Protein AF-A0A133UEW0-F1 (afdb_monomer)

Foldseek 3Di:
DPCQLVVQQQQDDDPQWGKHKDPWDQDPDNQKTWIFIWTAHPVRFIFPGGQKTWMWGCADPPPGATEIEIDGDQKTHTPVDIDGCPPDCNVVVVVVSNVVSGPPVYYYHD

Sequence (110 aa):
MNNGFLSKIDGQKIGGFSLVVEDRREGRFSEETNFELYLEDNEGEKSRKPVVWGKYFSGRGKYYSPWIELNFAEKIKFKSNSASFFGGNIGEELFETFFRNLPSGGRLKQ

p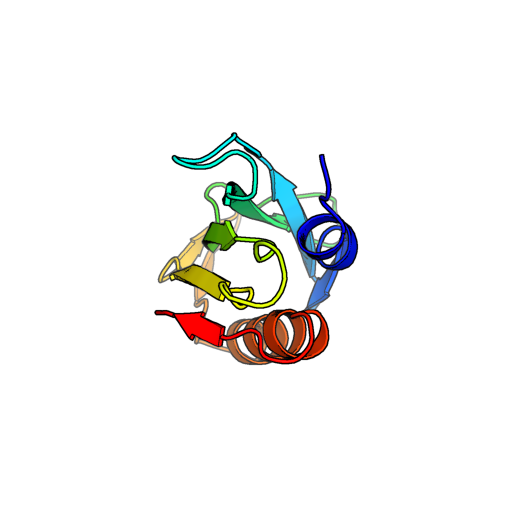LDDT: mean 88.91, std 9.37, range [44.28, 97.75]

Organism: NCBI:txid1698265

Mean predicted aligned error: 4.48 Å

Solvent-accessible surface area (backbone atoms only — not comparable to full-atom values): 6158 Å² total; per-residue (Å²): 132,89,52,67,58,63,65,63,49,38,68,40,74,44,84,78,23,32,32,43,69,41,78,75,36,80,44,99,43,97,52,24,35,30,36,31,31,29,45,23,41,89,85,68,54,52,37,78,53,57,45,30,42,36,39,39,34,69,39,53,83,96,82,36,67,26,36,35,38,54,45,73,40,76,58,41,40,45,92,92,52,74,46,56,35,77,74,55,63,43,46,58,48,48,51,50,52,51,63,73,56,48,59,88,80,40,44,86,42,118

InterPro domains:
  IPR008304 Uncharacterised conserved protein UCP017998 [PF06557] (17-108)
  IPR016181 Acyl-CoA N-acyltransferase [SSF55729] (10-105)

Structure (mmCIF, N/CA/C/O backbone):
data_AF-A0A133UEW0-F1
#
_entry.id   AF-A0A133UEW0-F1
#
loop_
_atom_site.group_PDB
_atom_site.id
_atom_site.type_symbol
_atom_site.label_atom_id
_atom_site.label_alt_id
_atom_site.label_comp_id
_atom_site.label_asym_id
_atom_site.label_entity_id
_atom_site.label_seq_id
_atom_site.pdbx_PDB_ins_code
_atom_site.Cartn_x
_atom_site.Cartn_y
_atom_site.Cartn_z
_atom_site.occupancy
_atom_site.B_iso_or_equiv
_atom_site.auth_seq_id
_atom_site.auth_comp_id
_atom_site.auth_asym_id
_atom_site.auth_atom_id
_atom_site.pdbx_PDB_model_num
ATOM 1 N N . MET A 1 1 ? -4.726 -3.683 -17.696 1.00 44.28 1 MET A N 1
ATOM 2 C CA . MET A 1 1 ? -4.089 -2.945 -16.583 1.00 44.28 1 MET A CA 1
ATOM 3 C C . MET A 1 1 ? -3.299 -3.949 -15.765 1.00 44.28 1 MET A C 1
ATOM 5 O O . MET A 1 1 ? -3.880 -4.937 -15.328 1.00 44.28 1 MET A O 1
ATOM 9 N N . ASN A 1 2 ? -1.980 -3.789 -15.662 1.00 48.03 2 ASN A N 1
ATOM 10 C CA . ASN A 1 2 ? -1.125 -4.770 -14.994 1.00 48.03 2 ASN A CA 1
ATOM 11 C C . ASN A 1 2 ? -1.116 -4.500 -13.478 1.00 48.03 2 ASN A C 1
ATOM 13 O O . ASN A 1 2 ? -0.204 -3.883 -12.941 1.00 48.03 2 ASN A O 1
ATOM 17 N N . ASN A 1 3 ? -2.183 -4.937 -12.804 1.00 60.66 3 ASN A N 1
ATOM 18 C CA . ASN A 1 3 ? -2.454 -4.683 -11.382 1.00 60.66 3 ASN A CA 1
ATOM 19 C C . ASN A 1 3 ? -1.818 -5.724 -10.441 1.00 60.66 3 ASN A C 1
ATOM 21 O O . ASN A 1 3 ? -2.209 -5.826 -9.280 1.00 60.66 3 ASN A O 1
ATOM 25 N N . GLY A 1 4 ? -0.860 -6.522 -10.928 1.00 81.69 4 GLY A N 1
ATOM 26 C CA . GLY A 1 4 ? -0.388 -7.721 -10.231 1.00 81.69 4 GLY A CA 1
ATOM 27 C C . GLY A 1 4 ? 0.152 -7.470 -8.821 1.00 81.69 4 GLY A C 1
ATOM 28 O O . GLY A 1 4 ? -0.032 -8.311 -7.953 1.00 81.69 4 GLY A O 1
ATOM 29 N N . PHE A 1 5 ? 0.782 -6.322 -8.567 1.00 89.56 5 PHE A N 1
ATOM 30 C CA . PHE A 1 5 ? 1.275 -5.968 -7.235 1.00 89.56 5 PHE A CA 1
ATOM 31 C C . PHE A 1 5 ? 0.141 -5.655 -6.249 1.00 89.56 5 PHE A C 1
ATOM 33 O O . PHE A 1 5 ? 0.045 -6.287 -5.202 1.00 89.56 5 PHE A O 1
ATOM 40 N N . LEU A 1 6 ? -0.751 -4.725 -6.605 1.00 92.00 6 LEU A N 1
ATOM 41 C CA . LEU A 1 6 ? -1.859 -4.316 -5.737 1.00 92.00 6 LEU A CA 1
ATOM 42 C C . LEU A 1 6 ? -2.825 -5.476 -5.479 1.00 92.00 6 LEU A C 1
ATOM 44 O O . LEU A 1 6 ? -3.244 -5.678 -4.348 1.00 92.00 6 LEU A O 1
ATOM 48 N N . SER A 1 7 ? -3.106 -6.295 -6.494 1.00 91.50 7 SER A N 1
ATOM 49 C CA . SER A 1 7 ? -3.926 -7.500 -6.339 1.00 91.50 7 SER A CA 1
ATOM 50 C C . SER A 1 7 ? -3.279 -8.588 -5.478 1.00 91.50 7 SER A C 1
ATOM 52 O O . SER A 1 7 ? -3.998 -9.442 -4.980 1.00 91.50 7 SER A O 1
ATOM 54 N N . LYS A 1 8 ? -1.950 -8.595 -5.308 1.00 92.94 8 LYS A N 1
ATOM 55 C CA . LYS A 1 8 ? -1.286 -9.516 -4.371 1.00 92.94 8 LYS A CA 1
ATOM 56 C C . LYS A 1 8 ? -1.400 -9.052 -2.927 1.00 92.94 8 LYS A C 1
ATOM 58 O O . LYS A 1 8 ? -1.375 -9.901 -2.048 1.00 92.94 8 LYS A O 1
ATOM 63 N N . ILE A 1 9 ? -1.450 -7.742 -2.698 1.00 94.25 9 ILE A N 1
ATOM 64 C CA . ILE A 1 9 ? -1.528 -7.133 -1.363 1.00 94.25 9 ILE A CA 1
ATOM 65 C C . ILE A 1 9 ? -2.959 -7.167 -0.835 1.00 94.25 9 ILE A C 1
ATOM 67 O O . ILE A 1 9 ? -3.171 -7.400 0.351 1.00 94.25 9 ILE A O 1
ATOM 71 N N . ASP A 1 10 ? -3.924 -6.949 -1.721 1.00 95.44 10 ASP A N 1
ATOM 72 C CA . ASP A 1 10 ? -5.346 -6.985 -1.403 1.00 95.44 10 ASP A CA 1
ATOM 73 C C . ASP A 1 10 ? -5.745 -8.340 -0.794 1.00 95.44 10 ASP A C 1
ATOM 75 O O . ASP A 1 10 ? -5.451 -9.400 -1.349 1.00 95.44 10 ASP A O 1
ATOM 79 N N . GLY A 1 11 ? -6.372 -8.305 0.378 1.00 95.12 11 GLY A N 1
ATOM 80 C CA . GLY A 1 11 ? -6.763 -9.471 1.167 1.00 95.12 11 GLY A CA 1
ATOM 81 C C . GLY A 1 11 ? -5.654 -10.119 2.007 1.00 95.12 11 GLY A C 1
ATOM 82 O O . GLY A 1 11 ? -5.943 -11.082 2.723 1.00 95.12 11 GLY A O 1
ATOM 83 N N . GLN A 1 12 ? -4.400 -9.644 1.968 1.00 95.44 12 GLN A N 1
ATOM 84 C CA . GLN A 1 12 ? -3.365 -10.173 2.871 1.00 95.44 12 GLN A CA 1
ATOM 85 C C . GLN A 1 12 ? -3.667 -9.816 4.324 1.00 95.44 12 GLN A C 1
ATOM 87 O O . GLN A 1 12 ? -4.242 -8.770 4.610 1.00 95.44 12 GLN A O 1
ATOM 92 N N . LYS A 1 13 ? -3.265 -10.689 5.250 1.00 93.25 13 LYS A N 1
ATOM 93 C CA . LYS A 1 13 ? -3.483 -10.481 6.682 1.00 93.25 13 LYS A CA 1
ATOM 94 C C . LYS A 1 13 ? -2.240 -9.912 7.352 1.00 93.25 13 LYS A C 1
ATOM 96 O O . LYS A 1 13 ? -1.165 -10.475 7.168 1.00 93.25 13 LYS A O 1
ATOM 101 N N . ILE A 1 14 ? -2.415 -8.867 8.159 1.00 90.69 14 ILE A N 1
ATOM 102 C CA . ILE A 1 14 ? -1.379 -8.291 9.025 1.00 90.69 14 ILE A CA 1
ATOM 103 C C . ILE A 1 14 ? -1.964 -7.920 10.388 1.00 90.69 14 ILE A C 1
ATOM 105 O O . 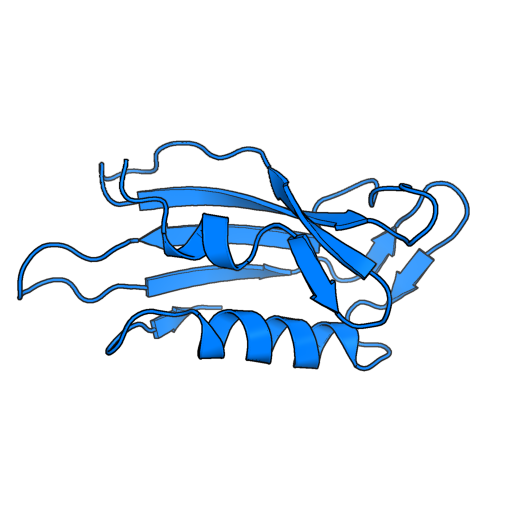ILE A 1 14 ? -3.051 -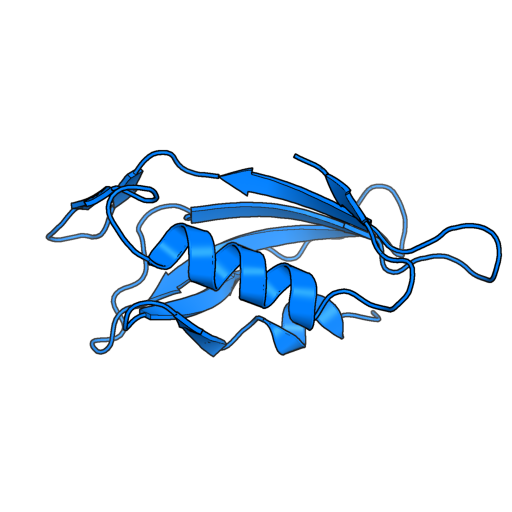7.352 10.462 1.00 90.69 14 ILE A O 1
ATOM 109 N N . GLY A 1 15 ? -1.283 -8.248 11.484 1.00 84.69 15 GLY A N 1
ATOM 110 C CA . GLY A 1 15 ? -1.675 -7.844 12.839 1.00 84.69 15 GLY A CA 1
ATOM 111 C C . GLY A 1 15 ? -3.124 -8.179 13.230 1.00 84.69 15 GLY A C 1
ATOM 112 O O . GLY A 1 15 ? -3.718 -7.463 14.030 1.00 84.69 15 GLY A O 1
ATOM 113 N N . GLY A 1 16 ? -3.716 -9.226 12.642 1.00 87.88 16 GLY A N 1
ATOM 114 C CA . GLY A 1 16 ? -5.121 -9.605 12.851 1.00 87.88 16 GLY A CA 1
ATOM 115 C C . GLY A 1 16 ? -6.150 -8.877 11.974 1.00 87.88 16 GLY A C 1
ATOM 116 O O . GLY A 1 16 ? -7.340 -9.148 12.118 1.00 87.88 16 GLY A O 1
ATOM 117 N N . PHE A 1 17 ? -5.706 -8.012 11.063 1.00 92.12 17 PHE A N 1
ATOM 118 C CA . PHE A 1 17 ? -6.516 -7.299 10.073 1.00 92.12 17 PHE A CA 1
ATOM 119 C C . PHE A 1 17 ? -6.277 -7.850 8.667 1.00 92.12 17 PHE A C 1
ATOM 121 O O . PHE A 1 17 ? -5.211 -8.395 8.381 1.00 92.12 17 PHE A O 1
ATOM 128 N N . SER A 1 18 ? -7.240 -7.660 7.775 1.00 94.94 18 SER A N 1
ATOM 129 C CA . SER A 1 18 ? -7.096 -7.846 6.334 1.00 94.94 18 SER A CA 1
ATOM 130 C C . SER A 1 18 ? -6.787 -6.507 5.662 1.00 94.94 18 SER A C 1
ATOM 132 O O . SER A 1 18 ? -7.330 -5.464 6.026 1.00 94.94 18 SER A O 1
ATOM 134 N N . LEU A 1 19 ? -5.903 -6.534 4.673 1.00 96.06 19 LEU A N 1
ATOM 135 C CA . LEU A 1 19 ? -5.585 -5.402 3.815 1.00 96.06 19 LEU A CA 1
ATOM 136 C C . LEU A 1 19 ? -6.659 -5.241 2.743 1.00 96.06 19 LEU A C 1
ATOM 138 O O . LEU A 1 19 ? -6.974 -6.208 2.058 1.00 96.06 19 LEU A O 1
ATOM 142 N N . VAL A 1 20 ? -7.176 -4.028 2.560 1.00 97.25 20 VAL A N 1
ATOM 143 C CA . VAL A 1 20 ? -8.193 -3.740 1.537 1.00 97.25 20 VAL A CA 1
ATOM 144 C C . VAL A 1 20 ? -7.712 -2.600 0.647 1.00 97.25 20 VAL A C 1
ATOM 146 O O . VAL A 1 20 ? -7.515 -1.479 1.120 1.00 97.25 20 VAL A O 1
ATOM 149 N N . VAL A 1 21 ? -7.485 -2.886 -0.637 1.00 96.75 21 VAL A N 1
ATOM 150 C CA . VAL A 1 21 ? -6.987 -1.905 -1.615 1.00 96.75 21 VAL A CA 1
ATOM 151 C C . VAL A 1 21 ? -8.145 -1.284 -2.392 1.00 96.75 21 VAL A C 1
ATOM 153 O O . VAL A 1 21 ? -8.745 -1.931 -3.254 1.00 96.75 21 VAL A O 1
ATOM 156 N N . GLU A 1 22 ? -8.369 0.011 -2.195 1.00 96.31 22 GLU A N 1
ATOM 157 C CA . GLU A 1 22 ? -9.439 0.784 -2.831 1.00 96.31 22 GLU A CA 1
ATOM 158 C C . GLU A 1 22 ? -8.906 2.000 -3.608 1.00 96.31 22 GLU A C 1
ATOM 160 O O . GLU A 1 22 ? -7.697 2.213 -3.740 1.00 96.31 22 GLU A O 1
ATOM 165 N N . ASP A 1 23 ? -9.835 2.751 -4.211 1.00 93.38 23 ASP A N 1
ATOM 166 C CA . ASP A 1 23 ? -9.594 4.009 -4.932 1.00 93.38 23 ASP A CA 1
ATOM 167 C C . ASP A 1 23 ? -8.467 3.948 -5.970 1.00 93.38 23 ASP A C 1
ATOM 169 O O . ASP A 1 23 ? -7.717 4.908 -6.191 1.00 93.38 23 ASP A O 1
ATOM 173 N N . ARG A 1 24 ? -8.383 2.798 -6.651 1.00 94.75 24 ARG A N 1
ATOM 174 C CA . ARG A 1 24 ? -7.424 2.542 -7.726 1.00 94.75 24 ARG A CA 1
ATOM 175 C C . ARG A 1 24 ? -7.709 3.481 -8.891 1.00 94.75 24 ARG A C 1
ATOM 177 O O . ARG A 1 24 ? -8.727 3.354 -9.570 1.00 94.75 24 ARG A O 1
ATOM 184 N N . ARG A 1 25 ? -6.797 4.415 -9.137 1.00 95.06 25 ARG A N 1
ATOM 185 C CA . ARG A 1 25 ? -6.915 5.418 -10.200 1.00 95.06 25 ARG A CA 1
ATOM 186 C C . ARG A 1 25 ? -5.644 5.447 -11.023 1.00 95.06 25 ARG A C 1
ATOM 188 O O . ARG A 1 25 ? -4.549 5.381 -10.468 1.00 95.06 25 ARG A O 1
ATOM 195 N N . GLU A 1 26 ? -5.785 5.581 -12.334 1.00 94.75 26 GLU A N 1
ATOM 196 C CA . GLU A 1 26 ? -4.636 5.780 -13.215 1.00 94.75 26 GLU A CA 1
ATOM 197 C C . GLU A 1 26 ? -3.837 7.016 -12.774 1.00 94.75 26 GLU A C 1
ATOM 199 O O . GLU A 1 26 ? -4.397 8.017 -12.312 1.00 94.75 26 GLU A O 1
ATOM 204 N N . GLY A 1 27 ? -2.514 6.896 -12.818 1.00 93.88 27 GLY A N 1
ATOM 205 C CA . GLY A 1 27 ? -1.592 7.967 -12.481 1.00 93.88 27 GLY A CA 1
ATOM 206 C C . GLY A 1 27 ? -1.250 8.848 -13.670 1.00 93.88 27 GLY A C 1
ATOM 207 O O . GLY A 1 27 ? -1.980 8.949 -14.651 1.00 93.88 27 GL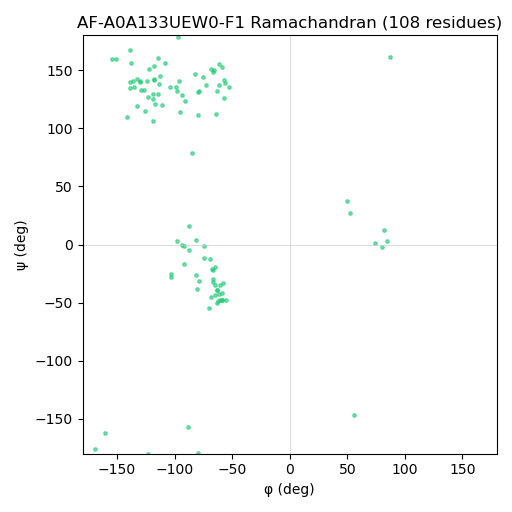Y A O 1
ATOM 208 N N . ARG A 1 28 ? -0.095 9.509 -13.580 1.00 92.75 28 ARG A N 1
ATOM 209 C CA . ARG A 1 2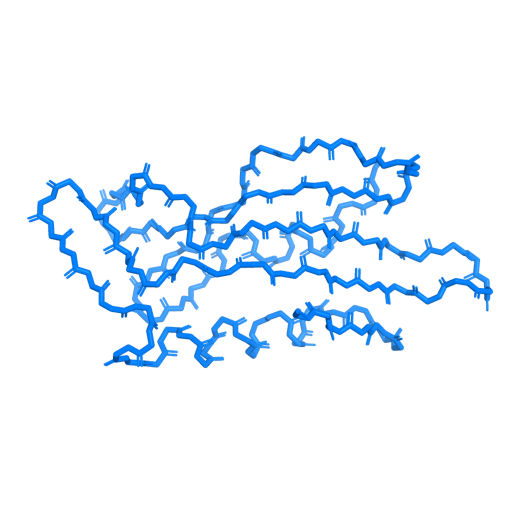8 ? 0.417 10.347 -14.673 1.00 92.75 28 ARG A CA 1
ATOM 210 C C . ARG A 1 28 ? 0.793 9.528 -15.913 1.00 92.75 28 ARG A C 1
ATOM 212 O O . ARG A 1 28 ? 0.778 10.049 -17.027 1.00 92.75 28 ARG A O 1
ATOM 219 N N . PHE A 1 29 ? 1.194 8.280 -15.703 1.00 92.81 29 PHE A N 1
ATOM 220 C CA . PHE A 1 29 ? 1.581 7.333 -16.741 1.00 92.81 29 PHE A CA 1
ATOM 221 C C . PHE A 1 29 ? 0.632 6.135 -16.712 1.00 92.81 29 PHE A C 1
ATOM 223 O O . PHE A 1 29 ? 0.122 5.791 -15.650 1.00 92.81 29 PHE A O 1
ATOM 230 N N . SER A 1 30 ? 0.462 5.455 -17.845 1.00 92.12 30 SER A N 1
ATOM 231 C CA . SER A 1 30 ? -0.414 4.279 -17.949 1.00 92.12 30 SER A CA 1
ATOM 232 C C . SER A 1 30 ? 0.048 3.083 -17.106 1.00 92.12 30 SER A C 1
ATOM 234 O O . SER A 1 30 ? -0.735 2.181 -16.813 1.00 92.12 30 SER A O 1
ATOM 236 N N . GLU A 1 31 ? 1.323 3.056 -16.712 1.00 93.88 31 GLU A N 1
ATOM 237 C CA . GLU A 1 31 ? 1.899 2.075 -15.787 1.00 93.88 31 GLU A CA 1
ATOM 238 C C . GLU A 1 31 ? 1.868 2.532 -14.321 1.00 93.88 31 GLU A 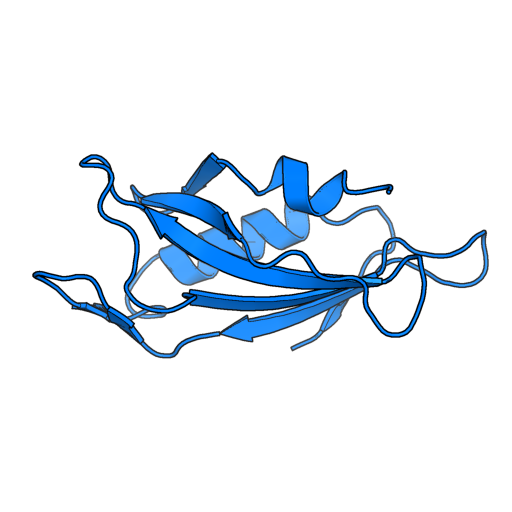C 1
ATOM 240 O O . GLU A 1 31 ? 2.330 1.801 -13.445 1.00 93.88 31 GLU A O 1
ATOM 245 N N . GLU A 1 32 ? 1.370 3.739 -14.045 1.00 95.06 32 GLU A N 1
ATOM 246 C CA . GLU A 1 32 ? 1.225 4.291 -12.702 1.00 95.06 32 GLU A CA 1
ATOM 247 C C . GLU A 1 32 ? -0.214 4.116 -12.207 1.00 95.06 32 GLU A C 1
ATOM 249 O O . GLU A 1 32 ? -1.184 4.371 -12.919 1.00 95.06 32 GLU A O 1
ATOM 254 N N . THR A 1 33 ? -0.371 3.688 -10.961 1.00 96.00 33 THR A N 1
ATOM 255 C CA . THR A 1 33 ? -1.665 3.538 -10.296 1.00 96.00 33 THR A CA 1
ATOM 256 C C . THR A 1 33 ? -1.591 4.164 -8.913 1.00 96.00 33 THR A C 1
ATOM 258 O O . THR A 1 33 ? -0.795 3.742 -8.073 1.00 96.00 33 THR A O 1
ATOM 261 N N . ASN A 1 34 ? -2.425 5.172 -8.677 1.00 96.75 34 ASN A N 1
ATOM 262 C CA . ASN A 1 34 ? -2.712 5.679 -7.342 1.00 96.75 34 ASN A CA 1
ATOM 263 C C . ASN A 1 34 ? -3.639 4.693 -6.633 1.00 96.75 34 ASN A C 1
ATOM 265 O O . ASN A 1 34 ? -4.524 4.121 -7.272 1.00 96.75 34 ASN A O 1
ATOM 269 N N . PHE A 1 35 ? -3.460 4.516 -5.331 1.00 96.69 35 PHE A N 1
ATOM 270 C CA . PHE A 1 35 ? -4.303 3.634 -4.536 1.00 96.69 35 PHE A CA 1
ATOM 271 C C . PHE A 1 35 ? -4.403 4.111 -3.090 1.00 96.69 35 PHE A C 1
ATOM 273 O O . PHE A 1 35 ? -3.536 4.831 -2.581 1.00 96.69 35 PHE A O 1
ATOM 280 N N . GLU A 1 36 ? -5.451 3.640 -2.432 1.00 97.75 36 GLU A N 1
ATOM 281 C CA . GLU A 1 36 ? -5.657 3.757 -1.000 1.00 97.75 36 GLU A CA 1
ATOM 282 C C . GLU A 1 36 ? -5.713 2.357 -0.389 1.00 97.75 36 GLU A C 1
ATOM 284 O O . GLU A 1 36 ? -6.213 1.411 -0.997 1.00 97.75 36 GLU A O 1
ATOM 289 N N . LEU A 1 37 ? -5.150 2.207 0.803 1.00 96.94 37 LEU A N 1
ATOM 290 C CA . LEU A 1 37 ? -5.102 0.953 1.536 1.00 96.94 37 LEU A CA 1
ATOM 291 C C . LEU A 1 37 ? -5.754 1.151 2.896 1.00 96.94 37 LEU A C 1
ATOM 293 O O . LEU A 1 37 ? -5.367 2.032 3.668 1.00 96.94 37 LEU A O 1
ATOM 297 N N . TYR A 1 38 ? -6.709 0.289 3.195 1.00 96.56 38 TYR A N 1
ATOM 298 C CA . TYR A 1 38 ? -7.462 0.261 4.434 1.00 96.56 38 TYR A CA 1
ATOM 299 C C . TYR A 1 38 ? -7.148 -1.018 5.212 1.00 96.56 38 TYR A C 1
ATOM 301 O O . TYR A 1 38 ? -6.661 -2.001 4.649 1.00 96.56 38 TYR A O 1
ATOM 309 N N . LEU A 1 39 ? -7.436 -0.989 6.512 1.00 94.88 39 LEU A N 1
ATOM 310 C CA . LEU A 1 39 ? -7.465 -2.187 7.347 1.00 94.88 39 LEU A CA 1
ATOM 311 C C . LEU A 1 39 ? -8.910 -2.572 7.606 1.00 94.88 39 LEU A C 1
ATOM 313 O O . LEU A 1 39 ? -9.714 -1.707 7.943 1.00 94.88 39 LEU A O 1
ATOM 317 N N . GLU A 1 40 ? -9.208 -3.854 7.493 1.00 94.50 40 GLU A N 1
ATOM 318 C CA . GLU A 1 40 ? -10.490 -4.447 7.850 1.00 94.50 40 GLU A CA 1
ATOM 319 C C . GLU A 1 40 ? -10.270 -5.476 8.956 1.00 94.50 40 GLU A C 1
ATOM 321 O O . GLU A 1 40 ? -9.364 -6.303 8.862 1.00 94.50 40 GLU A O 1
ATOM 326 N N . ASP A 1 41 ? -11.032 -5.401 10.040 1.00 90.81 41 ASP A N 1
ATOM 327 C CA . ASP A 1 41 ? -10.922 -6.377 11.124 1.00 90.81 41 ASP A CA 1
ATOM 328 C C . ASP A 1 41 ? -11.666 -7.692 10.817 1.00 90.81 41 ASP A C 1
ATOM 330 O O . ASP A 1 41 ? -12.246 -7.886 9.749 1.00 90.81 41 ASP A O 1
ATOM 334 N N . ASN A 1 42 ? -11.637 -8.637 11.759 1.00 87.88 42 ASN A N 1
ATOM 335 C CA . ASN A 1 42 ? -12.292 -9.938 11.585 1.00 87.88 42 ASN A CA 1
ATOM 336 C C . ASN A 1 42 ? -13.830 -9.865 11.583 1.00 87.88 42 ASN A C 1
ATOM 338 O O . ASN A 1 42 ? -14.475 -10.851 11.228 1.00 87.88 42 ASN A O 1
ATOM 342 N N . GLU A 1 43 ? -14.412 -8.735 11.986 1.00 90.19 43 GLU A N 1
ATOM 343 C CA . GLU A 1 43 ? -15.855 -8.482 11.960 1.00 90.19 43 GLU A CA 1
ATOM 344 C C . GLU A 1 43 ? -16.284 -7.762 10.667 1.00 90.19 43 GLU A C 1
ATOM 346 O O . GLU A 1 43 ? -17.473 -7.516 10.458 1.00 90.19 43 GLU A O 1
ATOM 351 N N . GLY A 1 44 ? -15.333 -7.462 9.771 1.00 90.75 44 GLY A N 1
ATOM 352 C CA . GLY A 1 44 ? -15.571 -6.718 8.535 1.00 90.75 44 GLY A CA 1
ATOM 353 C C . GLY A 1 44 ? -15.613 -5.201 8.744 1.00 90.75 44 GLY A C 1
ATOM 354 O O . GLY A 1 44 ? -16.059 -4.463 7.863 1.00 90.75 44 GLY A O 1
ATOM 355 N N . GLU A 1 45 ? -15.187 -4.700 9.908 1.00 93.44 45 GLU A N 1
ATOM 356 C CA . GLU A 1 45 ? -15.116 -3.268 10.157 1.00 93.44 45 GLU A CA 1
ATOM 357 C C . GLU A 1 45 ? -13.856 -2.680 9.511 1.00 93.44 45 GLU A C 1
ATOM 359 O O . GLU A 1 45 ? -12.723 -2.910 9.939 1.00 93.44 45 GLU A O 1
ATOM 364 N N . LYS A 1 46 ? -14.062 -1.865 8.474 1.00 94.62 46 LYS A N 1
ATOM 365 C CA . LYS A 1 46 ? -12.991 -1.145 7.783 1.00 94.62 46 LYS A CA 1
ATOM 366 C C . LYS A 1 46 ? -12.595 0.141 8.513 1.00 94.62 46 LYS A C 1
ATOM 368 O O . LYS A 1 46 ? -13.433 0.859 9.069 1.00 94.62 46 LYS A O 1
ATOM 373 N N . SER A 1 47 ? -11.314 0.495 8.446 1.00 94.75 47 SER A N 1
ATOM 374 C CA . SER A 1 47 ? -10.808 1.774 8.933 1.00 94.75 47 SER A CA 1
ATOM 375 C C . SER A 1 47 ? -11.533 2.946 8.256 1.00 94.75 47 SER A C 1
ATOM 377 O O . SER A 1 47 ? -11.830 2.937 7.065 1.00 94.75 47 SER A O 1
ATOM 379 N N . ARG A 1 48 ? -11.815 4.011 9.015 1.00 93.75 48 ARG A N 1
ATOM 380 C CA . ARG A 1 48 ? -12.554 5.195 8.525 1.00 93.75 48 ARG A CA 1
ATOM 381 C C . ARG A 1 48 ? -11.792 6.016 7.485 1.00 93.75 48 ARG A C 1
ATOM 383 O O . ARG A 1 48 ? -12.378 6.859 6.816 1.00 93.75 48 ARG A O 1
ATOM 390 N N . LYS A 1 49 ? -10.474 5.861 7.460 1.00 94.31 49 LYS A N 1
ATOM 391 C CA . LYS A 1 49 ? -9.534 6.535 6.567 1.00 94.31 49 LYS A CA 1
ATOM 392 C C . LYS A 1 49 ? -8.512 5.507 6.090 1.00 94.31 49 LYS A C 1
ATOM 394 O O . LYS A 1 49 ? -8.297 4.524 6.816 1.00 94.31 49 LYS A O 1
ATOM 399 N N . PRO A 1 50 ? -7.867 5.741 4.939 1.00 95.50 50 PRO A N 1
ATOM 400 C CA . PRO A 1 50 ? -6.784 4.884 4.504 1.00 95.50 50 PRO A CA 1
ATOM 401 C C . PRO A 1 50 ? -5.650 4.934 5.524 1.00 95.50 50 PRO A C 1
ATOM 403 O O . PRO A 1 50 ? -5.307 5.997 6.051 1.00 95.50 50 PRO A O 1
ATOM 406 N N . VAL A 1 51 ? -5.086 3.768 5.817 1.00 94.50 51 VAL A N 1
ATOM 407 C CA . VAL A 1 51 ? -3.883 3.649 6.645 1.00 94.50 51 VAL A CA 1
ATOM 408 C C . VAL A 1 51 ? -2.627 3.917 5.829 1.00 94.50 51 VAL A C 1
ATOM 410 O O . VAL A 1 51 ? -1.631 4.381 6.378 1.00 94.50 51 VAL A O 1
ATOM 413 N N . VAL A 1 52 ? -2.701 3.678 4.517 1.00 94.81 52 VAL A N 1
ATOM 414 C CA . VAL A 1 52 ? -1.670 4.024 3.544 1.00 94.81 52 VAL A CA 1
ATOM 415 C C . VAL A 1 52 ? -2.325 4.570 2.284 1.00 94.81 52 VAL A C 1
ATOM 417 O O . VAL A 1 52 ? -3.339 4.049 1.832 1.00 94.81 52 VAL A O 1
ATOM 420 N N . TRP A 1 53 ? -1.735 5.600 1.691 1.00 95.88 53 TRP A N 1
ATOM 421 C CA . TRP A 1 53 ? -2.085 6.053 0.345 1.00 95.88 53 TRP A CA 1
ATOM 422 C C . TRP A 1 53 ? -0.812 6.272 -0.454 1.00 95.88 53 TRP A C 1
ATOM 424 O O . TRP A 1 53 ? 0.213 6.719 0.070 1.00 95.88 53 TRP A O 1
ATOM 434 N N . GLY A 1 54 ? -0.855 5.924 -1.731 1.00 95.50 54 GLY A N 1
ATOM 435 C CA . GLY A 1 54 ? 0.376 5.842 -2.490 1.00 95.50 54 GLY A CA 1
ATOM 436 C C . GLY A 1 54 ? 0.194 5.695 -3.980 1.00 95.50 54 GLY A C 1
ATOM 437 O O . GLY A 1 54 ? -0.911 5.727 -4.524 1.00 95.50 54 GLY A O 1
ATOM 438 N N . LYS A 1 55 ? 1.340 5.540 -4.635 1.00 95.69 55 LYS A N 1
ATOM 439 C CA . LYS A 1 55 ? 1.456 5.343 -6.074 1.00 95.69 55 LYS A CA 1
ATOM 440 C C . LYS A 1 55 ? 2.334 4.145 -6.336 1.00 95.69 55 LYS A C 1
ATOM 442 O O . LYS A 1 55 ? 3.419 4.038 -5.773 1.00 95.69 55 LYS A O 1
ATOM 447 N N . TYR A 1 56 ? 1.884 3.268 -7.214 1.00 95.38 56 TYR A N 1
ATOM 448 C CA . TYR A 1 56 ? 2.674 2.161 -7.716 1.00 95.38 56 TYR A CA 1
ATOM 449 C C . TYR A 1 56 ? 2.925 2.354 -9.205 1.00 95.38 56 TYR A C 1
ATOM 451 O O . TYR A 1 56 ? 1.988 2.560 -9.969 1.00 95.38 56 TYR A O 1
ATOM 459 N N . PHE A 1 57 ? 4.183 2.255 -9.615 1.00 94.88 57 PHE A N 1
ATOM 460 C CA . PHE A 1 57 ? 4.586 2.232 -11.010 1.00 94.88 57 PHE A CA 1
ATOM 461 C C . PHE A 1 57 ? 5.116 0.846 -11.356 1.00 94.88 57 PHE A C 1
ATOM 463 O O . PHE A 1 57 ? 6.110 0.391 -10.780 1.00 94.88 57 PHE A O 1
ATOM 470 N N . SER A 1 58 ? 4.486 0.173 -12.320 1.00 92.94 58 SER A N 1
ATOM 471 C CA . SER A 1 58 ? 4.814 -1.219 -12.656 1.00 92.94 58 SER A CA 1
ATOM 472 C C . SER A 1 58 ? 6.121 -1.402 -13.429 1.00 92.94 58 SER A C 1
ATOM 474 O O . SER A 1 58 ? 6.497 -2.532 -13.733 1.00 92.94 58 SER A O 1
ATOM 476 N N . GLY A 1 59 ? 6.822 -0.314 -13.748 1.00 93.06 59 GLY A N 1
ATOM 477 C CA . GLY A 1 59 ? 7.977 -0.340 -14.637 1.00 93.06 59 GLY A CA 1
ATOM 478 C C . GLY A 1 59 ? 7.576 -0.209 -16.107 1.00 93.06 59 GLY A C 1
ATOM 479 O O . GLY A 1 59 ? 6.427 -0.446 -16.480 1.00 93.06 59 GLY A O 1
ATOM 480 N N . ARG A 1 60 ? 8.543 0.159 -16.952 1.00 91.81 60 ARG A N 1
ATOM 481 C CA . ARG A 1 60 ? 8.366 0.265 -18.409 1.00 91.81 60 ARG A CA 1
ATOM 482 C C . ARG A 1 60 ? 9.618 -0.226 -19.133 1.00 91.81 60 ARG A C 1
ATOM 484 O O . ARG A 1 60 ? 10.663 0.433 -19.138 1.00 91.81 60 ARG A O 1
ATOM 491 N N . GLY A 1 61 ? 9.487 -1.380 -19.787 1.00 87.62 61 GLY A N 1
ATOM 492 C CA . GLY A 1 61 ? 10.578 -2.025 -20.517 1.00 87.62 61 GLY A CA 1
ATOM 493 C C . GLY A 1 61 ? 11.811 -2.264 -19.639 1.00 87.62 61 GLY A C 1
ATOM 494 O O . GLY A 1 61 ? 11.701 -2.489 -18.439 1.00 87.62 61 GLY A O 1
ATOM 495 N N . LYS A 1 62 ? 13.000 -2.186 -20.243 1.00 87.19 62 LYS A N 1
ATOM 496 C CA . LYS A 1 62 ? 14.285 -2.388 -19.548 1.00 87.19 62 LYS A CA 1
ATOM 497 C C . LYS A 1 62 ? 14.871 -1.126 -18.902 1.00 87.19 62 LYS A C 1
ATOM 499 O O . LYS A 1 62 ? 15.925 -1.200 -18.284 1.00 87.19 62 LYS A O 1
ATOM 504 N N . TYR A 1 63 ? 14.238 0.029 -19.108 1.00 88.81 63 TYR A N 1
ATOM 505 C CA . TYR A 1 63 ? 14.809 1.334 -18.755 1.00 88.81 63 TYR A CA 1
ATOM 506 C C . TYR A 1 63 ? 14.220 1.921 -17.476 1.00 88.81 63 TYR A C 1
ATOM 508 O O . TYR A 1 63 ? 14.898 2.676 -16.785 1.00 88.81 63 TYR A O 1
ATOM 516 N N . TYR A 1 64 ? 12.971 1.576 -17.155 1.00 91.19 64 TYR A N 1
ATOM 517 C CA . TYR A 1 64 ? 12.283 2.105 -15.986 1.00 91.19 64 TYR A CA 1
ATOM 518 C C . TYR A 1 64 ? 11.925 0.971 -15.039 1.00 91.19 64 TYR A C 1
ATOM 520 O O . TYR A 1 64 ? 10.999 0.201 -15.300 1.00 91.19 64 TYR A O 1
ATOM 528 N N . SER A 1 65 ? 12.664 0.891 -13.936 1.00 93.19 65 SER A N 1
ATOM 529 C CA . SER A 1 65 ? 12.381 -0.058 -12.865 1.00 93.19 65 SER A CA 1
ATOM 530 C C . SER A 1 65 ? 11.046 0.258 -12.180 1.00 93.19 65 SER A C 1
ATOM 532 O O . SER A 1 65 ? 10.667 1.433 -12.093 1.00 93.19 65 SER A O 1
ATOM 534 N N . PRO A 1 66 ? 10.353 -0.762 -11.651 1.00 93.81 66 PRO A N 1
ATOM 535 C CA . PRO A 1 66 ? 9.182 -0.562 -10.811 1.00 93.81 66 PRO A CA 1
ATOM 536 C C . PRO A 1 66 ? 9.518 0.267 -9.571 1.00 93.81 66 PRO A C 1
ATOM 538 O O . PRO A 1 66 ? 10.643 0.244 -9.066 1.00 93.81 66 PRO A O 1
ATOM 541 N N . TRP A 1 67 ? 8.539 0.980 -9.041 1.00 93.88 67 TRP A N 1
ATOM 542 C CA . TRP A 1 67 ? 8.679 1.642 -7.749 1.00 93.88 67 TRP A CA 1
ATOM 543 C C . TRP A 1 67 ? 7.320 1.826 -7.092 1.00 93.88 67 TRP A C 1
ATOM 545 O O . TRP A 1 67 ? 6.282 1.785 -7.751 1.00 93.88 67 TRP A O 1
ATOM 555 N N . ILE A 1 68 ? 7.340 2.024 -5.783 1.00 94.56 68 ILE A N 1
ATOM 556 C CA . ILE A 1 68 ? 6.177 2.401 -4.997 1.00 94.56 68 ILE A CA 1
ATOM 557 C C . ILE A 1 68 ? 6.519 3.604 -4.129 1.00 94.56 68 ILE A C 1
ATOM 559 O O . ILE A 1 68 ? 7.630 3.693 -3.617 1.00 94.56 68 ILE A O 1
ATOM 563 N N . GLU A 1 69 ? 5.580 4.526 -3.998 1.00 95.00 69 GLU A N 1
ATOM 564 C CA . GLU A 1 69 ? 5.642 5.673 -3.100 1.00 95.00 69 GLU A CA 1
ATOM 565 C C . GLU A 1 69 ? 4.490 5.568 -2.107 1.00 95.00 69 GLU A C 1
ATOM 567 O O . GLU A 1 69 ? 3.342 5.402 -2.529 1.00 95.00 69 GLU A O 1
ATOM 572 N N . LEU A 1 70 ? 4.797 5.614 -0.810 1.00 94.06 70 LEU A N 1
ATOM 573 C CA . LEU A 1 70 ? 3.839 5.362 0.263 1.00 94.06 70 LEU A CA 1
ATOM 574 C C . LEU A 1 70 ? 3.817 6.503 1.271 1.00 94.06 70 LEU A C 1
ATOM 576 O O . LEU A 1 70 ? 4.850 6.899 1.799 1.00 94.06 70 LEU A O 1
ATOM 580 N N . ASN A 1 71 ? 2.612 6.940 1.614 1.00 93.50 71 ASN A N 1
ATOM 581 C CA . ASN A 1 71 ? 2.350 7.797 2.758 1.00 93.50 71 ASN A CA 1
ATOM 582 C C . ASN A 1 71 ? 1.540 7.010 3.783 1.00 93.50 71 ASN A C 1
ATOM 584 O O . ASN A 1 71 ? 0.677 6.216 3.409 1.00 93.50 71 ASN A O 1
ATOM 588 N N . PHE A 1 72 ? 1.792 7.257 5.065 1.00 91.06 72 PHE A N 1
ATOM 589 C CA . PHE A 1 72 ? 1.200 6.500 6.163 1.00 91.06 72 PHE A CA 1
ATOM 590 C C . PHE A 1 72 ? 0.351 7.408 7.045 1.00 91.06 72 PHE A C 1
ATOM 592 O O . PHE A 1 72 ? 0.723 8.547 7.338 1.00 91.06 72 PHE A O 1
ATOM 599 N N . ALA A 1 73 ? -0.776 6.887 7.517 1.00 90.06 73 ALA A N 1
ATOM 600 C CA . ALA A 1 73 ? -1.522 7.523 8.587 1.00 90.06 73 ALA A CA 1
ATOM 601 C C . ALA A 1 73 ? -0.783 7.340 9.921 1.00 90.06 73 ALA A C 1
ATOM 603 O O . ALA A 1 73 ? -0.354 6.242 10.260 1.00 90.06 73 ALA A O 1
ATOM 604 N N . GLU A 1 74 ? -0.715 8.390 10.741 1.00 84.56 74 GLU A N 1
ATOM 605 C CA . GLU A 1 74 ? -0.151 8.279 12.097 1.00 84.56 74 GLU A CA 1
ATOM 606 C C . GLU A 1 74 ? -1.011 7.398 13.019 1.00 84.56 74 GLU A C 1
ATOM 608 O O . GLU A 1 74 ? -0.514 6.735 13.932 1.00 84.56 74 GLU A O 1
ATOM 613 N N . LYS A 1 75 ? -2.333 7.415 12.807 1.00 85.56 75 LYS A N 1
ATOM 614 C CA . LYS A 1 75 ? -3.321 6.727 13.644 1.00 85.56 75 LYS A CA 1
ATOM 615 C C . LYS A 1 75 ? -4.339 6.006 12.783 1.00 85.56 75 LYS A C 1
ATOM 617 O O . LYS A 1 75 ? -4.911 6.589 11.862 1.00 85.56 75 LYS A O 1
ATOM 622 N N . ILE A 1 76 ? -4.640 4.779 13.176 1.00 87.69 76 ILE A N 1
ATOM 623 C CA . ILE A 1 76 ? -5.689 3.961 12.587 1.00 87.69 76 ILE A CA 1
ATOM 624 C C . ILE A 1 76 ? -6.966 4.236 13.380 1.00 87.69 76 ILE A C 1
ATOM 626 O O . ILE A 1 76 ? -6.992 4.101 14.606 1.00 87.69 76 ILE A O 1
ATOM 630 N N . LYS A 1 77 ? -8.026 4.668 12.696 1.00 88.88 77 LYS A N 1
ATOM 631 C CA . LYS A 1 77 ? -9.321 4.956 13.324 1.00 88.88 77 LYS A CA 1
ATOM 632 C C . LYS A 1 77 ? -10.386 4.030 12.767 1.00 88.88 77 LYS A C 1
ATOM 634 O O . LYS A 1 77 ? -10.681 4.090 11.577 1.00 88.88 77 LYS A O 1
ATOM 639 N N . PHE A 1 78 ? -10.993 3.263 13.654 1.00 87.62 78 PHE A N 1
ATOM 640 C CA . PHE A 1 78 ? -12.206 2.496 13.423 1.00 87.62 78 PHE A CA 1
ATOM 641 C C . PHE A 1 78 ? -13.414 3.298 13.941 1.00 87.62 78 PHE A C 1
ATOM 643 O O . PHE A 1 78 ? -13.288 4.438 14.410 1.00 87.62 78 PHE A O 1
ATOM 650 N N . LYS A 1 79 ? -14.620 2.762 13.788 1.00 83.75 79 LYS A N 1
ATOM 651 C CA . LYS A 1 79 ? -15.870 3.347 14.272 1.00 83.75 79 LYS A CA 1
ATOM 652 C C . LYS A 1 79 ? -15.915 3.414 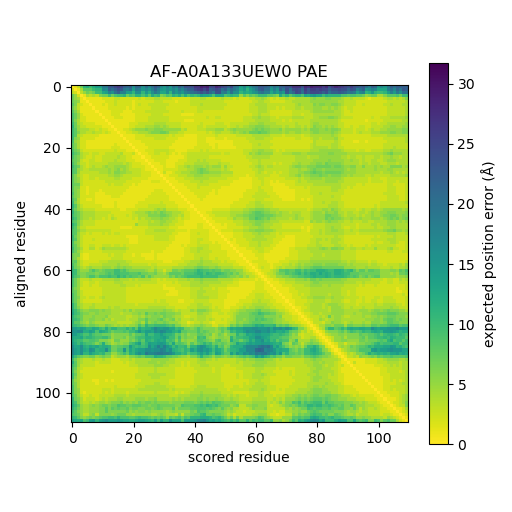15.790 1.00 83.75 79 LYS A C 1
ATOM 654 O O . LYS A 1 79 ? -16.349 4.441 16.315 1.00 83.75 79 LYS A O 1
ATOM 659 N N . SER A 1 80 ? -15.488 2.344 16.446 1.00 78.81 80 SER A N 1
ATOM 660 C CA . SER A 1 80 ? -15.565 2.154 17.896 1.00 78.81 80 SER A CA 1
ATOM 661 C C . SER A 1 80 ? -14.226 2.375 18.608 1.00 78.81 80 SER A C 1
ATOM 663 O O . SER A 1 80 ? -14.226 2.770 19.769 1.00 78.81 80 SER A O 1
ATOM 665 N N . ASN A 1 81 ? -13.098 2.188 17.913 1.00 78.25 81 ASN A N 1
ATOM 666 C CA . ASN A 1 81 ? -11.759 2.185 18.506 1.00 78.25 81 ASN A CA 1
ATOM 667 C C . ASN A 1 81 ? -10.713 2.932 17.661 1.00 78.25 81 ASN A C 1
ATOM 669 O O . ASN A 1 81 ? -10.921 3.261 16.492 1.00 78.25 81 ASN A O 1
ATOM 673 N N . SER A 1 82 ? -9.549 3.199 18.255 1.00 78.31 82 SER A N 1
ATOM 674 C CA . SER A 1 82 ? -8.379 3.720 17.541 1.00 78.31 82 SER A CA 1
ATOM 675 C C . SER A 1 82 ? -7.110 3.007 17.979 1.00 78.31 82 SER A C 1
ATOM 677 O O . SER A 1 82 ? -6.921 2.789 19.173 1.00 78.31 82 SER A O 1
ATOM 679 N N . ALA A 1 83 ? -6.225 2.721 17.029 1.00 72.88 83 ALA A N 1
ATOM 680 C CA . ALA A 1 83 ? -4.918 2.124 17.267 1.00 72.88 83 ALA A CA 1
ATOM 681 C C . ALA A 1 83 ? -3.807 3.032 16.719 1.00 72.88 83 ALA A C 1
ATOM 683 O O . ALA A 1 83 ? -4.008 3.793 15.767 1.00 72.88 83 ALA A O 1
ATOM 684 N N . SER A 1 84 ? -2.623 2.969 17.326 1.00 73.12 84 SER A N 1
ATOM 685 C CA . SER A 1 84 ? -1.434 3.612 16.762 1.00 73.12 84 SER A CA 1
ATOM 686 C C . SER A 1 84 ? -0.882 2.743 15.638 1.00 73.12 84 SER A C 1
ATOM 688 O O . SER A 1 84 ? -0.701 1.545 15.838 1.00 73.12 84 SER A O 1
ATOM 690 N N . PHE A 1 85 ? -0.583 3.344 14.485 1.00 71.56 85 PHE A N 1
ATOM 691 C CA . PHE A 1 85 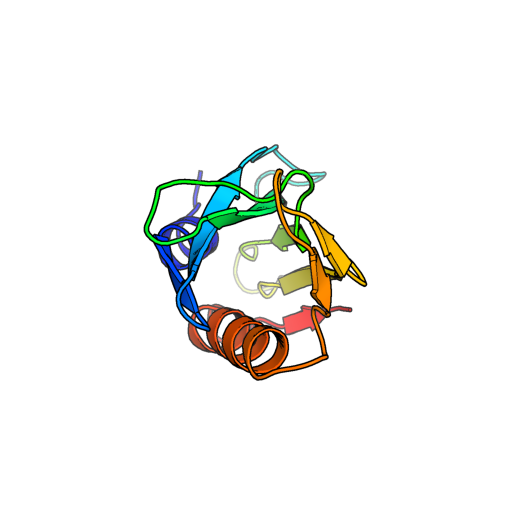? -0.021 2.613 13.347 1.00 71.56 85 PHE A CA 1
ATOM 692 C C . PHE A 1 85 ? 1.365 2.023 13.674 1.00 71.56 85 PHE A C 1
ATOM 694 O O . PHE A 1 85 ? 1.659 0.881 13.334 1.00 71.56 85 PHE A O 1
ATOM 701 N N . PHE A 1 86 ? 2.181 2.778 14.417 1.00 69.25 86 PHE A N 1
ATOM 702 C CA . PHE A 1 86 ? 3.529 2.381 14.850 1.00 69.25 86 PHE A CA 1
ATOM 703 C C . PHE A 1 86 ? 3.581 1.821 16.279 1.00 69.25 86 PHE A C 1
ATOM 705 O O . PHE A 1 86 ? 4.656 1.544 16.796 1.00 69.25 86 PHE A O 1
ATOM 712 N N . GLY A 1 87 ? 2.437 1.688 16.956 1.00 60.16 87 GLY A N 1
ATOM 713 C CA . GLY A 1 87 ? 2.384 1.215 18.345 1.00 60.16 87 GLY A CA 1
ATOM 714 C C . GLY A 1 87 ? 2.458 -0.307 18.510 1.00 60.16 87 GLY A C 1
ATOM 715 O O . GLY A 1 87 ? 2.319 -0.781 19.632 1.00 60.16 87 GLY A O 1
ATOM 716 N N . GLY A 1 88 ? 2.637 -1.060 17.420 1.00 72.19 88 GLY A N 1
ATOM 717 C CA . GLY A 1 88 ? 2.696 -2.524 17.386 1.00 72.19 88 GLY A CA 1
ATOM 718 C C . GLY A 1 88 ? 3.376 -3.043 16.110 1.00 72.19 88 GLY A C 1
ATOM 719 O O . GLY A 1 88 ? 4.037 -2.283 15.409 1.00 72.19 88 GLY A O 1
ATOM 720 N N . ASN A 1 89 ? 3.180 -4.324 15.787 1.00 83.75 89 ASN A N 1
ATOM 721 C CA . ASN A 1 89 ? 3.765 -5.015 14.622 1.00 83.75 89 ASN A CA 1
ATOM 722 C C . ASN A 1 89 ? 3.124 -4.659 13.267 1.00 83.75 89 ASN A C 1
ATOM 724 O O . ASN A 1 89 ? 3.682 -4.998 12.231 1.00 83.75 89 ASN A O 1
ATOM 728 N N . ILE A 1 90 ? 1.978 -3.966 13.248 1.00 87.19 90 ILE A N 1
ATOM 729 C CA . ILE A 1 90 ? 1.234 -3.652 12.012 1.00 87.19 90 ILE A CA 1
ATOM 730 C C . ILE A 1 90 ? 2.113 -2.920 10.995 1.00 87.19 90 ILE A C 1
ATOM 732 O O . ILE A 1 90 ? 2.130 -3.287 9.823 1.00 87.19 90 ILE A O 1
ATOM 736 N N . GLY A 1 91 ? 2.844 -1.889 11.431 1.00 86.50 91 GLY A N 1
ATOM 737 C CA . GLY A 1 91 ? 3.719 -1.130 10.541 1.00 86.50 91 GLY A CA 1
ATOM 738 C C . GLY A 1 91 ? 4.806 -2.007 9.917 1.00 86.50 91 GLY A C 1
ATOM 739 O O . GLY A 1 91 ? 4.991 -1.975 8.703 1.00 86.50 91 GLY A O 1
ATOM 740 N N . GLU A 1 92 ? 5.483 -2.819 10.730 1.00 88.38 92 GLU A N 1
ATOM 741 C CA . GLU A 1 92 ? 6.543 -3.734 10.288 1.00 88.38 92 GLU A CA 1
ATOM 742 C C . GLU A 1 92 ? 6.010 -4.794 9.318 1.00 88.38 92 GLU A C 1
ATOM 744 O O . GLU A 1 92 ? 6.515 -4.908 8.202 1.00 88.38 92 GLU A O 1
ATOM 749 N N . GLU A 1 93 ? 4.924 -5.483 9.675 1.00 92.12 93 GLU A N 1
ATOM 750 C CA . GLU A 1 93 ? 4.285 -6.483 8.812 1.00 92.12 93 GLU A CA 1
ATOM 751 C C . GLU A 1 93 ? 3.795 -5.879 7.493 1.00 92.12 93 GLU A C 1
ATOM 753 O O . GLU A 1 93 ? 3.874 -6.519 6.438 1.00 92.12 93 GLU A O 1
ATOM 758 N N . LEU A 1 94 ? 3.324 -4.628 7.517 1.00 90.88 94 LEU A N 1
ATOM 759 C CA . LEU A 1 94 ? 2.931 -3.931 6.303 1.00 90.88 94 LEU A CA 1
ATOM 760 C C . LEU A 1 94 ? 4.143 -3.624 5.415 1.00 90.88 94 LEU A C 1
ATOM 762 O O . LEU A 1 94 ? 4.091 -3.866 4.206 1.00 90.88 94 LEU A O 1
ATOM 766 N N . PHE A 1 95 ? 5.242 -3.127 5.989 1.00 89.50 95 PHE A N 1
ATOM 767 C CA . PHE A 1 95 ? 6.485 -2.907 5.247 1.00 89.50 95 PHE A CA 1
ATOM 768 C C . PHE A 1 95 ? 7.005 -4.211 4.638 1.00 89.50 95 PHE A C 1
ATOM 770 O O . PHE A 1 95 ? 7.300 -4.246 3.441 1.00 89.50 95 PHE A O 1
ATOM 777 N N . GLU A 1 96 ? 7.056 -5.296 5.411 1.00 90.94 96 GLU A N 1
ATOM 778 C CA . GLU A 1 96 ? 7.450 -6.615 4.913 1.00 90.94 96 GLU A CA 1
ATOM 779 C C . GLU A 1 96 ? 6.547 -7.098 3.778 1.00 90.94 96 GLU A C 1
ATOM 781 O O . GLU A 1 96 ? 7.034 -7.620 2.771 1.00 90.94 96 GLU A O 1
ATOM 786 N N . THR A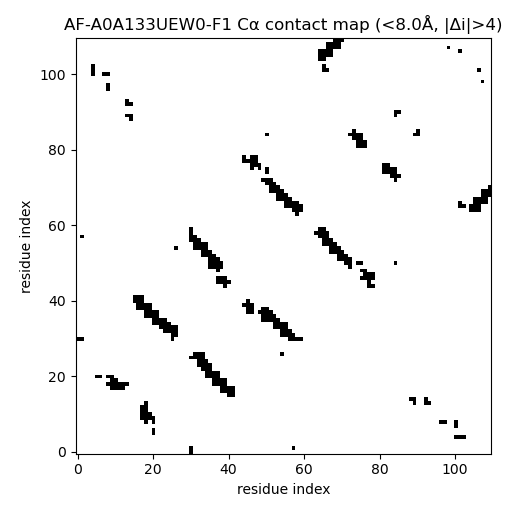 1 97 ? 5.237 -6.890 3.910 1.00 92.25 97 THR A N 1
ATOM 787 C CA . THR A 1 97 ? 4.253 -7.222 2.880 1.00 92.25 97 THR A CA 1
ATOM 788 C C . THR A 1 97 ? 4.553 -6.478 1.583 1.00 92.25 97 THR A C 1
ATOM 790 O O . THR A 1 97 ? 4.625 -7.095 0.516 1.00 92.25 97 THR A O 1
ATOM 793 N N . PHE A 1 98 ? 4.803 -5.169 1.645 1.00 91.12 98 PHE A N 1
ATOM 794 C CA . PHE A 1 98 ? 5.172 -4.396 0.462 1.00 91.12 98 PHE A CA 1
ATOM 795 C C . PHE A 1 98 ? 6.491 -4.881 -0.150 1.00 91.12 98 PHE A C 1
ATOM 797 O O . PHE A 1 98 ? 6.534 -5.139 -1.354 1.00 91.12 98 PHE A O 1
ATOM 804 N N . PHE A 1 99 ? 7.541 -5.067 0.655 1.00 89.44 99 PHE A N 1
ATOM 805 C CA . PHE A 1 99 ? 8.850 -5.522 0.175 1.00 89.44 99 PHE A CA 1
ATOM 806 C C . PHE A 1 99 ? 8.795 -6.907 -0.474 1.00 89.44 99 PHE A C 1
ATOM 808 O O . PHE A 1 99 ? 9.382 -7.106 -1.536 1.00 89.44 99 PHE A O 1
ATOM 815 N N . ARG A 1 100 ? 8.060 -7.853 0.120 1.00 90.75 100 ARG A N 1
ATOM 816 C CA . ARG A 1 100 ? 7.924 -9.224 -0.393 1.00 90.75 100 ARG A CA 1
ATOM 817 C C . ARG A 1 100 ? 7.205 -9.278 -1.737 1.00 90.75 100 ARG A C 1
ATOM 819 O O . ARG A 1 100 ? 7.504 -10.138 -2.563 1.00 90.75 100 ARG A O 1
ATOM 826 N N . ASN A 1 101 ? 6.236 -8.390 -1.943 1.00 91.12 101 ASN A N 1
ATOM 827 C CA . ASN A 1 101 ? 5.422 -8.384 -3.154 1.00 91.12 101 ASN A CA 1
ATOM 828 C C . ASN A 1 101 ? 5.990 -7.489 -4.260 1.00 91.12 101 ASN A C 1
ATOM 830 O O . ASN A 1 101 ? 5.580 -7.632 -5.417 1.00 91.12 101 ASN A O 1
ATOM 834 N N . LEU A 1 102 ? 6.917 -6.581 -3.934 1.00 89.25 102 LEU A N 1
ATOM 835 C CA . LEU A 1 102 ? 7.493 -5.658 -4.902 1.00 89.25 102 LEU A CA 1
ATOM 836 C C . LEU A 1 102 ? 8.259 -6.442 -5.983 1.00 89.25 102 LEU A C 1
ATOM 838 O O . LEU A 1 102 ? 9.050 -7.327 -5.653 1.00 89.25 102 LEU A O 1
ATOM 842 N N . PRO A 1 103 ? 8.048 -6.154 -7.282 1.00 87.12 103 PRO A N 1
ATOM 843 C CA . PRO A 1 103 ? 8.771 -6.865 -8.328 1.00 87.12 103 PRO A CA 1
ATOM 844 C C . PRO A 1 103 ? 10.285 -6.657 -8.213 1.00 87.12 103 PRO A C 1
ATOM 846 O O . PRO A 1 103 ? 10.747 -5.632 -7.709 1.00 87.12 103 PRO A O 1
ATOM 849 N N . SER A 1 104 ? 11.066 -7.605 -8.737 1.00 83.88 104 SER A N 1
ATOM 850 C CA . SER A 1 104 ? 12.530 -7.540 -8.721 1.00 83.88 104 SER A CA 1
ATOM 851 C C . SER A 1 104 ? 13.061 -6.220 -9.291 1.00 83.88 104 SER A C 1
ATOM 853 O O . SER A 1 104 ? 12.592 -5.734 -10.320 1.00 83.88 104 SER A O 1
ATOM 855 N N . GLY A 1 105 ? 14.050 -5.634 -8.611 1.00 82.94 105 GLY A N 1
ATOM 856 C CA . GLY A 1 105 ? 14.595 -4.314 -8.953 1.00 82.94 105 GLY A CA 1
ATOM 857 C C . GLY A 1 105 ? 13.682 -3.138 -8.584 1.00 82.94 105 GLY A C 1
ATOM 858 O O . GLY A 1 105 ? 14.040 -1.988 -8.850 1.00 82.94 105 GLY A O 1
ATOM 859 N N . GLY A 1 106 ? 12.526 -3.419 -7.979 1.00 85.00 106 GLY A N 1
ATOM 860 C CA . GLY A 1 106 ? 11.600 -2.429 -7.471 1.00 85.00 106 GLY A CA 1
ATOM 861 C C . GLY A 1 106 ? 12.152 -1.673 -6.268 1.00 85.00 106 GLY A C 1
ATOM 862 O O . GLY A 1 106 ? 12.960 -2.196 -5.501 1.00 85.00 106 GLY A O 1
ATOM 863 N N . ARG A 1 107 ? 11.716 -0.424 -6.104 1.00 89.44 107 ARG A N 1
ATOM 864 C CA . ARG A 1 107 ? 12.135 0.436 -4.988 1.00 89.44 107 ARG A CA 1
ATOM 865 C C . ARG A 1 107 ? 10.941 0.955 -4.204 1.00 89.44 107 ARG A C 1
ATOM 867 O O . ARG A 1 107 ? 9.945 1.346 -4.809 1.00 89.44 107 ARG A O 1
ATOM 874 N N . LEU A 1 108 ? 11.078 1.008 -2.885 1.00 87.69 108 LEU A N 1
ATOM 875 C CA . LEU A 1 108 ? 10.149 1.701 -2.002 1.00 87.69 108 LEU A CA 1
ATOM 876 C C . LEU A 1 108 ? 10.659 3.123 -1.756 1.00 87.69 108 LEU A C 1
ATOM 878 O O . LEU A 1 108 ? 11.830 3.320 -1.435 1.00 87.69 108 LEU A O 1
ATOM 882 N N . LYS A 1 109 ? 9.781 4.101 -1.961 1.00 84.50 109 LYS A N 1
ATOM 883 C CA . LYS A 1 109 ? 9.983 5.518 -1.674 1.00 84.50 109 LYS A CA 1
ATOM 884 C C . LYS A 1 109 ? 9.026 5.915 -0.554 1.00 84.50 109 LYS A C 1
ATOM 886 O O . LYS A 1 109 ? 7.867 5.491 -0.560 1.00 84.50 109 LYS A O 1
ATOM 891 N N . GLN A 1 110 ? 9.533 6.704 0.378 1.00 70.25 110 GLN A N 1
ATOM 892 C CA . GLN A 1 110 ? 8.789 7.296 1.481 1.00 70.25 110 GLN A CA 1
ATOM 893 C C . GLN A 1 110 ? 8.928 8.812 1.394 1.00 70.25 110 GLN A C 1
ATOM 895 O O . GLN A 1 110 ? 10.015 9.258 0.953 1.00 70.25 110 GLN A O 1
#

Radius of gyration: 14.01 Å; Cα contacts (8 Å, |Δi|>4): 209; chains: 1; bounding box: 31×21×39 Å

Secondary structure (DSSP, 8-state):
---HHHHHHTT-EETTEEEEEEEEEE-SSTTEEEEEEEEE-TT--B-SS-SEEEEEE--BTTTB--EEEEEE-SEEE-SS-EEETTSSTHHHHHHHHHHHHSPTT-EEE-

Nearest PDB structures (foldseek):
  4zsv-assembly1_A  TM=7.205E-01  e=6.035E-05  Aquifex aeolicus VF5
  1i21-assembly1_B  TM=4.504E-01  e=2.175E-01  Saccharomyces cerevisiae
  1i1d-assembly2_B  TM=3.608E-01  e=1.820E-01  Saccharomyces cerevisiae
  6lwy-assembly1_A  TM=4.877E-01  e=1.955E+00  Brevibacillus sp. SKR3
  8fo6-assembly1_A  TM=4.100E-01  e=7.213E+00  Homo sapiens